Protein AF-A0A9E0CNK7-F1 (afdb_monomer)

Secondary structure (DSSP, 8-state):
-B-TTGGG-SSEEEEEEETTS-EEEEEEEPTT--B-----TTSPSEEEEEEEEETTEEEEEEEEEE-

pLDDT: mean 81.68, std 12.31, range [54.5, 94.06]

Radius of gyration: 11.99 Å; Cα contacts (8 Å, |Δi|>4): 127; chains: 1; bounding box: 29×19×30 Å

Structure (mmCIF, N/CA/C/O backbone):
data_AF-A0A9E0CNK7-F1
#
_entry.id   AF-A0A9E0CNK7-F1
#
loop_
_atom_site.group_PDB
_atom_site.id
_atom_site.type_symbol
_atom_site.label_atom_id
_atom_site.label_alt_id
_atom_site.label_comp_id
_atom_site.label_asym_id
_atom_site.label_entity_id
_atom_site.label_seq_id
_atom_site.pdbx_PDB_ins_code
_atom_site.Cartn_x
_atom_site.Cartn_y
_atom_site.Cartn_z
_atom_site.occupancy
_atom_site.B_iso_or_equiv
_atom_site.auth_seq_id
_atom_site.auth_comp_id
_atom_site.auth_asym_id
_atom_site.auth_atom_id
_atom_site.pdbx_PDB_model_num
ATOM 1 N N . ILE A 1 1 ? -5.783 -8.763 -1.325 1.00 58.22 1 ILE A N 1
ATOM 2 C CA . ILE A 1 1 ? -5.135 -8.787 0.011 1.00 58.22 1 ILE A CA 1
ATOM 3 C C . ILE A 1 1 ? -6.237 -9.068 1.011 1.00 58.22 1 ILE A C 1
ATOM 5 O O . ILE A 1 1 ? -7.073 -8.200 1.219 1.00 58.22 1 ILE A O 1
ATOM 9 N N . GLU A 1 2 ? -6.253 -10.258 1.599 1.00 56.09 2 GLU A N 1
ATOM 10 C CA . GLU A 1 2 ? -7.307 -10.637 2.541 1.00 56.09 2 GLU A CA 1
ATOM 11 C C . GLU A 1 2 ? -7.087 -9.978 3.908 1.00 56.09 2 GLU A C 1
ATOM 13 O O . GLU A 1 2 ? -5.984 -9.972 4.458 1.00 56.09 2 GLU A O 1
ATOM 18 N N . PHE A 1 3 ? -8.150 -9.393 4.453 1.00 59.56 3 PHE A N 1
ATOM 19 C CA . PHE A 1 3 ? -8.154 -8.686 5.725 1.00 59.56 3 PHE A CA 1
ATOM 20 C C . PHE A 1 3 ? -9.014 -9.422 6.758 1.00 59.56 3 PHE A C 1
ATOM 22 O O . PHE A 1 3 ? -10.059 -8.927 7.192 1.00 59.56 3 PHE A O 1
ATOM 29 N N . GLU A 1 4 ? -8.559 -10.599 7.183 1.00 55.00 4 GLU A N 1
ATOM 30 C CA . GLU A 1 4 ? -9.302 -11.483 8.095 1.00 55.00 4 GLU A CA 1
ATOM 31 C C . GLU A 1 4 ? -9.577 -10.867 9.488 1.00 55.00 4 GLU A C 1
ATOM 33 O O . GLU A 1 4 ? -10.505 -11.284 10.173 1.00 55.00 4 GLU A O 1
ATOM 38 N N . ASN A 1 5 ? -8.851 -9.810 9.889 1.00 54.50 5 ASN A N 1
ATOM 39 C CA . ASN A 1 5 ? -8.956 -9.177 11.217 1.00 54.50 5 ASN A CA 1
ATOM 40 C C . ASN A 1 5 ? -9.606 -7.775 11.240 1.00 54.50 5 ASN A C 1
ATOM 42 O O . ASN A 1 5 ? -9.561 -7.084 12.260 1.00 54.50 5 ASN A O 1
ATOM 46 N N . THR A 1 6 ? -10.233 -7.316 10.151 1.00 55.47 6 THR A N 1
ATOM 47 C CA . THR A 1 6 ? -10.824 -5.956 10.075 1.00 55.47 6 THR A CA 1
ATOM 48 C C . THR A 1 6 ? -11.942 -5.673 11.079 1.00 55.47 6 THR A C 1
ATOM 50 O O . THR A 1 6 ? -12.272 -4.508 11.296 1.00 55.47 6 THR A O 1
ATOM 53 N N . GLN A 1 7 ? -12.516 -6.691 11.726 1.00 56.09 7 GLN A N 1
ATOM 54 C CA . GLN A 1 7 ? -13.563 -6.510 12.739 1.00 56.09 7 GLN A CA 1
ATOM 55 C C . GLN A 1 7 ? -13.048 -5.891 14.050 1.00 56.09 7 GLN A C 1
ATOM 57 O O . GLN A 1 7 ? -13.820 -5.254 14.762 1.00 56.09 7 GLN A O 1
ATOM 62 N N . HIS A 1 8 ? -11.751 -6.023 14.356 1.00 56.19 8 HIS A N 1
ATOM 63 C CA . HIS A 1 8 ? -11.151 -5.495 15.591 1.00 56.19 8 HIS A CA 1
ATOM 64 C C . HIS A 1 8 ? -10.459 -4.136 15.415 1.00 56.19 8 HIS A C 1
ATOM 66 O O . HIS A 1 8 ? -10.006 -3.541 16.393 1.00 56.19 8 HIS A O 1
ATOM 72 N N . HIS A 1 9 ? -10.380 -3.628 14.183 1.00 60.12 9 HIS A N 1
ATOM 73 C CA . HIS A 1 9 ? -9.594 -2.446 13.848 1.00 60.12 9 HIS A CA 1
ATOM 74 C C . HIS A 1 9 ? -10.462 -1.340 13.235 1.00 60.12 9 HIS A C 1
ATOM 76 O O . HIS A 1 9 ? -11.106 -1.503 12.201 1.00 60.12 9 HIS A O 1
ATOM 82 N N . SER A 1 10 ? -10.452 -0.171 13.872 1.00 65.88 10 SER A N 1
ATOM 83 C CA . SER A 1 10 ? -11.036 1.069 13.357 1.00 65.88 10 SER A CA 1
ATOM 84 C C . SER A 1 10 ? -9.999 1.872 12.565 1.00 65.88 10 SER A C 1
ATOM 86 O O . SER A 1 10 ? -8.793 1.736 12.786 1.00 65.88 10 SER A O 1
ATOM 88 N N . ASN A 1 11 ? -10.467 2.741 11.660 1.00 73.56 11 ASN A N 1
ATOM 89 C CA . ASN A 1 11 ? -9.623 3.666 10.888 1.00 73.56 11 ASN A CA 1
ATOM 90 C C . ASN A 1 11 ? -8.439 2.982 10.195 1.00 73.56 11 ASN A C 1
ATOM 92 O O . ASN A 1 11 ? -7.286 3.378 10.375 1.00 73.56 11 ASN A O 1
ATOM 96 N N . ILE A 1 12 ? -8.737 1.934 9.431 1.00 85.06 12 ILE A N 1
ATOM 97 C CA . ILE A 1 12 ? -7.715 1.202 8.701 1.00 85.06 12 ILE A CA 1
ATOM 98 C C . ILE A 1 12 ? -7.338 1.993 7.446 1.00 85.06 12 ILE A C 1
ATOM 100 O O . ILE A 1 12 ? -8.200 2.466 6.700 1.00 85.06 12 ILE A O 1
ATOM 104 N N . GLU A 1 13 ? -6.043 2.136 7.204 1.00 89.00 13 GLU A N 1
ATOM 105 C CA . GLU A 1 13 ? -5.501 2.751 6.000 1.00 89.00 13 GLU A CA 1
ATOM 106 C C . GLU A 1 13 ? -4.467 1.834 5.378 1.00 89.00 13 GLU A C 1
ATOM 108 O O . GLU A 1 13 ? -3.576 1.337 6.056 1.00 89.00 13 GLU A O 1
ATOM 113 N N . LEU A 1 14 ? -4.553 1.654 4.074 1.00 89.56 14 LEU A N 1
ATOM 114 C CA . LEU A 1 14 ? -3.554 0.957 3.296 1.00 89.56 14 LEU A CA 1
ATOM 115 C C . LEU A 1 14 ? -2.747 1.992 2.520 1.00 89.56 14 LEU A C 1
ATOM 117 O O . LEU A 1 14 ? -3.308 2.827 1.806 1.00 89.56 14 LEU A O 1
ATOM 121 N N . ARG A 1 15 ? -1.433 1.964 2.712 1.00 92.44 15 ARG A N 1
ATOM 122 C CA . ARG A 1 15 ? -0.470 2.859 2.071 1.00 92.44 15 ARG A CA 1
ATOM 123 C C . ARG A 1 15 ? 0.532 2.023 1.300 1.00 92.44 15 ARG A C 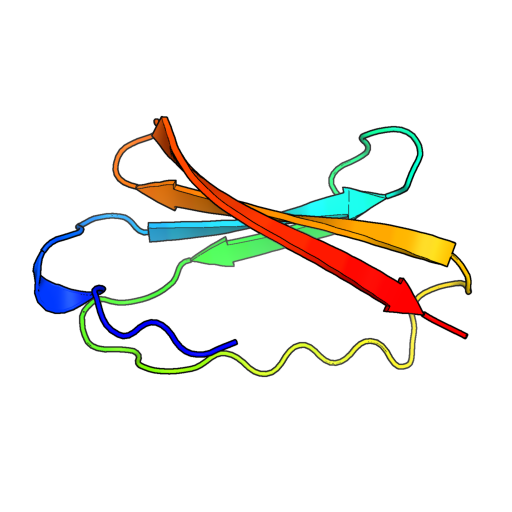1
ATOM 125 O O . ARG A 1 15 ? 0.960 0.982 1.792 1.00 92.44 15 ARG A O 1
ATOM 132 N N . LEU A 1 16 ? 0.880 2.456 0.098 1.00 92.31 16 LEU A N 1
ATOM 133 C CA . LEU A 1 16 ? 1.868 1.787 -0.737 1.00 92.31 16 LEU A CA 1
ATOM 134 C C . LEU A 1 16 ? 3.026 2.725 -0.967 1.00 92.31 16 LEU A C 1
ATOM 136 O O . LEU A 1 16 ? 2.830 3.897 -1.286 1.00 92.31 16 LEU A O 1
ATOM 140 N N . TYR A 1 17 ? 4.215 2.171 -0.821 1.00 94.06 17 TYR A N 1
ATOM 141 C CA . TYR A 1 17 ? 5.476 2.855 -0.985 1.00 94.06 17 TYR A CA 1
ATOM 142 C C . TYR A 1 17 ? 6.259 2.186 -2.107 1.00 94.06 17 TYR A C 1
ATOM 144 O O . TYR A 1 17 ? 6.248 0.959 -2.216 1.00 94.06 17 TYR A O 1
ATOM 152 N N . ASP A 1 18 ? 6.928 2.976 -2.937 1.00 93.00 18 ASP A N 1
ATOM 153 C CA . ASP A 1 18 ? 7.924 2.441 -3.865 1.00 93.00 18 ASP A CA 1
ATOM 154 C C . ASP A 1 18 ? 9.211 2.024 -3.125 1.00 93.00 18 ASP A C 1
ATOM 156 O O . ASP A 1 18 ? 9.355 2.208 -1.911 1.00 93.00 18 ASP A O 1
ATOM 160 N N . ALA A 1 19 ? 10.173 1.467 -3.862 1.00 90.50 19 ALA A N 1
ATOM 161 C CA . ALA A 1 19 ? 11.458 1.028 -3.317 1.00 90.50 19 ALA A CA 1
ATOM 162 C C . ALA A 1 19 ? 12.284 2.151 -2.652 1.00 90.50 19 ALA A C 1
ATOM 164 O O . ALA A 1 19 ? 13.192 1.857 -1.875 1.00 90.50 19 ALA A O 1
ATOM 165 N N . PHE A 1 20 ? 11.975 3.422 -2.929 1.00 92.44 20 PHE A N 1
ATOM 166 C CA . PHE A 1 20 ? 12.629 4.587 -2.331 1.00 92.44 20 PHE A CA 1
ATOM 167 C C . PHE A 1 20 ? 11.878 5.117 -1.102 1.00 92.44 20 PHE A C 1
ATOM 169 O O . PHE A 1 20 ? 12.300 6.103 -0.498 1.00 92.44 20 PHE A O 1
ATOM 176 N N . GLY A 1 21 ? 10.773 4.473 -0.713 1.00 91.25 21 GLY A N 1
ATOM 177 C CA . GLY A 1 21 ? 9.946 4.880 0.419 1.00 91.25 21 GLY A CA 1
ATOM 178 C C . GLY A 1 21 ? 8.982 6.023 0.099 1.00 91.25 21 GLY A C 1
ATOM 179 O O . GLY A 1 21 ? 8.411 6.608 1.020 1.00 91.25 21 GLY A O 1
ATOM 180 N N . LYS A 1 22 ? 8.773 6.362 -1.179 1.00 92.94 22 LYS A N 1
ATOM 181 C CA . LYS A 1 22 ? 7.789 7.374 -1.577 1.00 92.94 22 LYS A CA 1
ATOM 182 C C . LYS A 1 22 ? 6.395 6.759 -1.585 1.00 92.94 22 LYS A C 1
ATOM 184 O O . LYS A 1 22 ? 6.176 5.738 -2.228 1.00 92.94 22 LYS A O 1
ATOM 189 N N . GLU A 1 23 ? 5.440 7.405 -0.916 1.00 93.69 23 GLU A N 1
ATOM 190 C CA . GLU A 1 23 ? 4.032 6.995 -0.963 1.00 93.69 23 GLU A CA 1
ATOM 191 C C . GLU A 1 23 ? 3.476 7.186 -2.384 1.00 93.69 23 GLU A C 1
ATOM 193 O O . GLU A 1 23 ? 3.452 8.301 -2.908 1.00 93.69 23 GLU A O 1
ATOM 198 N N . VAL A 1 24 ? 3.047 6.093 -3.013 1.00 91.88 24 VAL A N 1
ATOM 199 C CA . VAL A 1 24 ? 2.471 6.081 -4.368 1.00 91.88 24 VAL A CA 1
ATOM 200 C C . VAL A 1 24 ? 0.955 5.918 -4.354 1.00 91.88 24 VAL A C 1
ATOM 202 O O . VAL A 1 24 ? 0.284 6.293 -5.313 1.00 91.88 24 VAL A O 1
ATOM 205 N N . HIS A 1 25 ? 0.398 5.374 -3.271 1.00 90.25 25 HIS A N 1
ATOM 206 C CA . HIS A 1 25 ? -1.040 5.194 -3.130 1.00 90.25 25 HIS A CA 1
ATOM 207 C C . HIS A 1 25 ? -1.454 5.148 -1.658 1.00 90.25 25 HIS A C 1
ATOM 209 O O . HIS A 1 25 ? -0.762 4.559 -0.829 1.00 90.25 25 HIS A O 1
ATOM 215 N N . ARG A 1 26 ? -2.621 5.719 -1.344 1.00 91.38 26 ARG A N 1
ATOM 216 C CA . ARG A 1 26 ? -3.249 5.647 -0.022 1.00 91.38 26 ARG A CA 1
ATOM 217 C C . ARG A 1 26 ? -4.742 5.434 -0.172 1.00 91.38 26 ARG A C 1
ATOM 219 O O . ARG A 1 26 ? -5.410 6.160 -0.906 1.00 91.38 26 ARG A O 1
ATOM 226 N N . ARG A 1 27 ? -5.276 4.469 0.570 1.00 88.19 27 ARG A N 1
ATOM 227 C CA . ARG A 1 27 ? -6.699 4.141 0.559 1.00 88.19 27 ARG A CA 1
ATOM 228 C C . ARG A 1 27 ? -7.194 3.808 1.953 1.00 88.19 27 ARG A C 1
ATOM 230 O O . ARG A 1 27 ? -6.568 3.048 2.685 1.00 88.19 27 ARG A O 1
ATOM 237 N N . ARG A 1 28 ? -8.340 4.376 2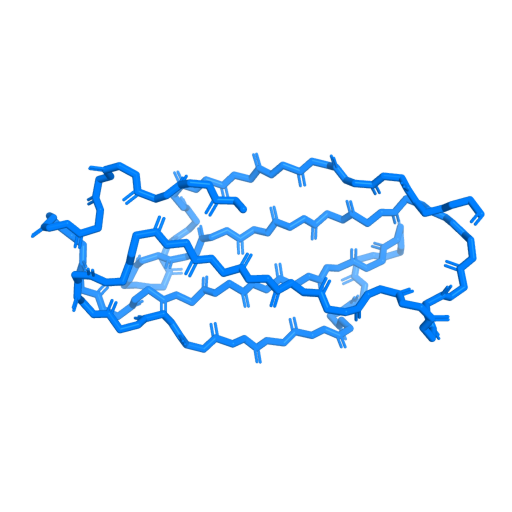.321 1.00 87.25 28 ARG A N 1
ATOM 238 C CA . ARG A 1 28 ? -9.035 4.015 3.557 1.00 87.25 28 ARG A CA 1
ATOM 239 C C . ARG A 1 28 ? -9.752 2.683 3.351 1.00 87.25 28 ARG A C 1
ATOM 241 O O . ARG A 1 28 ? -10.403 2.498 2.325 1.00 87.25 28 ARG A O 1
ATOM 248 N N . ILE A 1 29 ? -9.624 1.782 4.317 1.00 82.25 29 ILE A N 1
ATOM 249 C CA . ILE A 1 29 ? -10.344 0.508 4.358 1.00 82.25 29 ILE A CA 1
ATOM 250 C C . ILE A 1 29 ? -11.498 0.672 5.345 1.00 82.25 29 ILE A C 1
ATOM 252 O O . ILE A 1 29 ? -11.300 1.095 6.488 1.00 82.25 29 ILE A O 1
ATOM 256 N N . TYR A 1 30 ? -12.715 0.388 4.884 1.00 74.25 30 TYR A N 1
ATOM 257 C CA . TYR A 1 30 ? -13.908 0.467 5.721 1.00 74.25 30 TYR A CA 1
ATOM 258 C C . TYR A 1 30 ? -14.038 -0.780 6.600 1.00 74.25 30 TYR A C 1
ATOM 260 O O . TYR A 1 30 ? -13.636 -1.877 6.215 1.00 74.25 30 TYR A O 1
ATOM 268 N N . THR A 1 31 ? -14.607 -0.615 7.793 1.00 69.62 31 THR A N 1
ATOM 269 C CA . THR A 1 31 ? -14.854 -1.725 8.722 1.00 69.62 31 THR A CA 1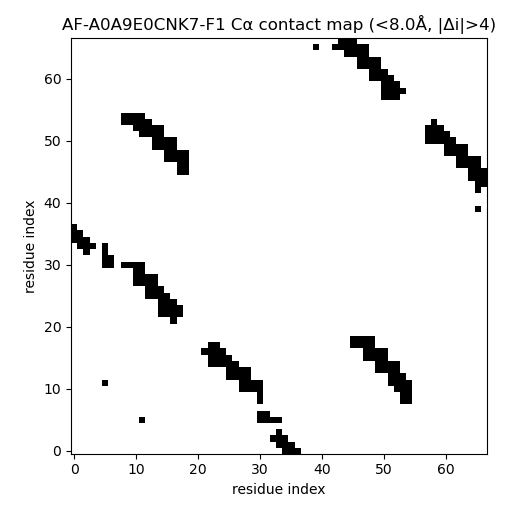
ATOM 270 C C . THR A 1 31 ? -15.710 -2.801 8.049 1.00 69.62 31 THR A C 1
ATOM 272 O O . THR A 1 31 ? -16.737 -2.489 7.451 1.00 69.62 31 THR A O 1
ATOM 275 N N . GLY A 1 32 ? -15.279 -4.062 8.137 1.00 66.31 32 GLY A N 1
ATOM 276 C CA . GLY A 1 32 ? -15.954 -5.202 7.507 1.00 66.31 32 GLY A CA 1
ATOM 277 C C . GLY A 1 32 ? -15.590 -5.445 6.037 1.00 66.31 32 GLY A C 1
ATOM 278 O O . GLY A 1 32 ? -16.035 -6.438 5.469 1.00 66.31 32 GLY A O 1
ATOM 279 N N . GLN A 1 33 ? -14.767 -4.592 5.416 1.00 71.19 33 GLN A N 1
ATOM 280 C CA . GLN A 1 33 ? -14.220 -4.859 4.087 1.00 71.19 33 GLN A CA 1
ATOM 281 C C . GLN A 1 33 ? -13.155 -5.964 4.176 1.00 71.19 33 GLN A C 1
ATOM 283 O O . GLN A 1 33 ? -12.128 -5.787 4.825 1.00 71.19 33 GLN A O 1
ATOM 288 N N . GLN A 1 34 ? -13.406 -7.098 3.519 1.00 66.19 34 GLN A N 1
ATOM 289 C CA . GLN A 1 34 ? -12.562 -8.296 3.625 1.00 66.19 34 GLN A CA 1
ATOM 290 C C . GLN A 1 34 ? -11.417 -8.346 2.614 1.00 66.19 34 GLN A C 1
ATOM 292 O O . GLN A 1 34 ? -10.425 -9.018 2.865 1.00 66.19 34 GLN A O 1
ATOM 297 N N . ASP A 1 35 ? -11.525 -7.629 1.497 1.00 68.19 35 ASP A N 1
ATOM 298 C CA . ASP A 1 35 ? -10.484 -7.601 0.472 1.00 68.19 35 ASP A CA 1
ATOM 299 C C . ASP A 1 35 ? -10.397 -6.219 -0.184 1.00 68.19 35 ASP A C 1
ATOM 301 O O . ASP A 1 35 ? -11.324 -5.399 -0.148 1.00 68.19 35 ASP A O 1
ATOM 305 N N . ILE A 1 36 ? -9.247 -5.950 -0.786 1.00 74.81 36 ILE A N 1
ATOM 306 C CA . ILE A 1 36 ? -9.020 -4.832 -1.678 1.00 74.81 36 ILE A CA 1
ATOM 307 C C . ILE A 1 36 ? -8.258 -5.317 -2.906 1.00 74.81 36 ILE A C 1
ATOM 309 O O . ILE A 1 36 ? -7.179 -5.909 -2.816 1.00 74.81 36 ILE A O 1
ATOM 313 N N . SER A 1 37 ? -8.814 -5.003 -4.070 1.00 77.12 37 SER A N 1
ATOM 314 C CA . SER A 1 37 ? -8.108 -5.116 -5.338 1.00 77.12 37 SER A CA 1
ATOM 315 C C . SER A 1 37 ? -7.432 -3.782 -5.637 1.00 77.12 37 SER A C 1
ATOM 317 O O . SER A 1 37 ? -8.067 -2.720 -5.599 1.00 77.12 37 SER A O 1
ATOM 319 N N . LEU A 1 38 ? -6.133 -3.844 -5.904 1.00 76.62 38 LEU A N 1
ATOM 320 C CA . LEU A 1 38 ? -5.347 -2.735 -6.422 1.00 76.62 38 LEU A CA 1
ATOM 321 C C . LEU A 1 38 ? -5.054 -3.011 -7.890 1.00 76.62 38 LEU A C 1
ATOM 323 O O . LEU A 1 38 ? -4.508 -4.060 -8.220 1.00 76.62 38 LEU A O 1
ATOM 327 N N . ASP A 1 39 ? -5.425 -2.067 -8.749 1.00 80.19 39 ASP A N 1
ATOM 328 C CA . ASP A 1 39 ? -4.981 -2.077 -10.136 1.00 80.19 39 ASP A CA 1
ATOM 329 C C . ASP A 1 39 ? -3.535 -1.567 -10.190 1.00 80.19 39 ASP A C 1
ATOM 331 O O . ASP A 1 39 ? -3.262 -0.395 -9.914 1.00 80.19 39 ASP A O 1
ATOM 335 N N . VAL A 1 40 ? -2.618 -2.482 -10.500 1.00 79.38 40 VAL A N 1
ATOM 336 C CA . VAL A 1 40 ? -1.178 -2.223 -10.631 1.00 79.38 40 VAL A CA 1
ATOM 337 C C . VAL A 1 40 ? -0.746 -2.048 -12.090 1.00 79.38 40 VAL A C 1
ATOM 339 O O . VAL A 1 40 ? 0.435 -1.852 -12.343 1.00 79.38 40 VAL A O 1
ATOM 342 N N . GLY A 1 41 ? -1.666 -2.073 -13.064 1.00 78.31 41 GLY A N 1
ATOM 343 C CA . GLY A 1 41 ? -1.318 -2.070 -14.493 1.00 78.31 41 GLY A CA 1
ATOM 344 C C . GLY A 1 41 ? -0.594 -0.808 -14.981 1.00 78.31 41 GLY A C 1
ATOM 345 O O . GLY A 1 41 ? 0.077 -0.834 -16.007 1.00 78.31 41 GLY A O 1
ATOM 346 N N . HIS A 1 42 ? -0.697 0.294 -14.237 1.00 83.19 42 HIS A N 1
ATOM 347 C CA . HIS A 1 42 ? -0.017 1.557 -14.545 1.00 83.19 42 HIS A CA 1
ATOM 348 C C . HIS A 1 42 ? 1.276 1.761 -13.742 1.00 83.19 42 HIS A C 1
ATOM 350 O O . HIS A 1 42 ? 1.883 2.831 -13.813 1.00 83.19 42 HIS A O 1
ATOM 356 N N . TRP A 1 43 ? 1.661 0.793 -12.910 1.00 86.75 43 TRP A N 1
ATOM 357 C CA . TRP A 1 43 ? 2.804 0.935 -12.020 1.00 86.75 43 TRP 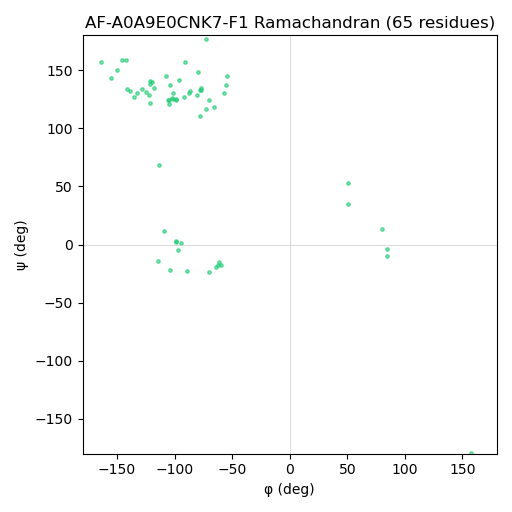A CA 1
ATOM 358 C C . TRP A 1 43 ? 4.074 0.525 -12.760 1.00 86.75 43 TRP A C 1
ATOM 360 O O . TRP A 1 43 ? 4.085 -0.526 -13.397 1.00 86.75 43 TRP A O 1
ATOM 370 N N . PRO A 1 44 ? 5.147 1.334 -12.701 1.00 89.00 44 PRO A N 1
ATOM 371 C CA . PRO A 1 44 ? 6.438 0.905 -13.209 1.00 89.00 44 PRO A CA 1
ATOM 372 C C . PRO A 1 44 ? 6.867 -0.429 -12.576 1.00 89.00 44 PRO A C 1
ATOM 374 O O . PRO A 1 44 ? 6.614 -0.637 -11.387 1.00 89.00 44 PRO A O 1
ATOM 377 N N . PRO A 1 45 ? 7.558 -1.304 -13.322 1.00 91.88 45 PRO A N 1
ATOM 378 C CA . PRO A 1 45 ? 8.134 -2.511 -12.749 1.00 91.88 45 PRO A CA 1
ATOM 379 C C . PRO A 1 45 ? 9.047 -2.181 -11.566 1.00 91.88 45 PRO A C 1
ATOM 381 O O . PRO A 1 45 ? 9.838 -1.231 -11.615 1.00 91.88 45 PRO A O 1
ATOM 384 N N . GLY A 1 46 ? 8.944 -2.959 -10.492 1.00 92.62 46 GLY A N 1
ATOM 385 C CA . GLY A 1 46 ? 9.715 -2.722 -9.280 1.00 92.62 46 GLY A CA 1
ATOM 386 C C . GLY A 1 46 ? 9.122 -3.326 -8.013 1.00 92.62 46 GLY A C 1
ATOM 387 O O . GLY A 1 46 ? 8.077 -3.976 -8.010 1.00 92.62 46 GLY A O 1
ATOM 388 N N . LEU A 1 47 ? 9.832 -3.101 -6.906 1.00 92.62 47 LEU A N 1
ATOM 389 C CA . LEU A 1 47 ? 9.403 -3.506 -5.572 1.00 92.62 47 LEU A CA 1
ATOM 390 C C . LEU A 1 47 ? 8.538 -2.415 -4.939 1.00 92.62 47 LEU A C 1
ATOM 392 O O . LEU A 1 47 ? 8.955 -1.261 -4.834 1.00 92.62 47 LEU A O 1
ATOM 396 N N . TYR A 1 48 ? 7.388 -2.829 -4.423 1.00 93.38 48 TYR A N 1
ATOM 397 C CA . TYR A 1 48 ? 6.472 -1.997 -3.662 1.00 93.38 48 TYR A CA 1
ATOM 398 C C . TYR A 1 48 ? 6.243 -2.588 -2.275 1.00 93.38 48 TYR A C 1
ATOM 400 O O . TYR A 1 48 ? 6.113 -3.803 -2.097 1.00 93.38 48 TYR A O 1
ATOM 408 N N . LEU A 1 49 ? 6.176 -1.713 -1.279 1.00 93.19 49 LEU A N 1
ATOM 409 C CA . LEU A 1 49 ? 5.824 -2.064 0.087 1.00 93.19 49 LEU A CA 1
ATOM 410 C C . LEU A 1 49 ? 4.398 -1.605 0.366 1.00 93.19 49 LEU A C 1
ATOM 412 O O . LEU A 1 49 ? 4.098 -0.417 0.297 1.00 93.19 49 LEU A O 1
ATOM 416 N N . VAL A 1 50 ? 3.530 -2.541 0.723 1.00 92.19 50 VAL A N 1
ATOM 417 C CA . VAL A 1 50 ? 2.168 -2.261 1.170 1.00 92.19 50 VAL A CA 1
ATOM 418 C C . VAL A 1 50 ? 2.162 -2.303 2.685 1.00 92.19 50 VAL A C 1
ATOM 420 O O . VAL A 1 50 ? 2.546 -3.310 3.273 1.00 92.19 50 VAL A O 1
ATOM 423 N N . VAL A 1 51 ? 1.719 -1.228 3.325 1.00 91.81 51 VAL A N 1
ATOM 424 C CA . VAL A 1 51 ? 1.627 -1.120 4.781 1.00 91.81 51 VAL A CA 1
ATOM 425 C C . VAL A 1 51 ? 0.189 -0.815 5.164 1.00 91.81 51 VAL A C 1
ATOM 427 O O . VAL A 1 51 ? -0.433 0.116 4.650 1.00 91.81 51 VAL A O 1
ATOM 430 N N . VAL A 1 52 ? -0.336 -1.608 6.087 1.00 89.25 52 VAL A N 1
ATOM 431 C CA . VAL A 1 52 ? -1.651 -1.426 6.689 1.00 89.25 52 VAL A CA 1
ATOM 432 C C . VAL A 1 52 ? -1.464 -0.734 8.028 1.00 89.25 52 VAL A C 1
ATOM 434 O O . VAL A 1 52 ? -0.736 -1.215 8.897 1.00 89.25 52 VAL A O 1
ATOM 437 N N . TYR A 1 53 ? -2.145 0.387 8.202 1.00 89.25 53 TYR A N 1
ATOM 438 C CA . TYR A 1 53 ? -2.218 1.148 9.436 1.00 89.25 53 TYR A CA 1
ATOM 439 C C . TYR A 1 53 ? -3.594 0.976 10.069 1.00 89.25 53 TYR A C 1
ATOM 441 O O . TYR A 1 53 ? -4.594 0.934 9.362 1.00 89.25 53 TYR A O 1
ATOM 449 N N . SER A 1 54 ? -3.658 0.941 11.396 1.00 86.25 54 SER A N 1
ATOM 450 C CA . SER A 1 54 ? -4.890 1.073 12.176 1.00 86.25 54 SER A CA 1
ATOM 451 C C . SER A 1 54 ? -4.649 2.084 13.289 1.00 86.25 54 SER A C 1
ATOM 453 O O . SER A 1 54 ? -3.642 2.010 13.991 1.00 86.25 54 SER A O 1
ATOM 455 N N . ASN A 1 55 ? -5.548 3.063 13.427 1.00 85.56 55 ASN A N 1
ATOM 456 C CA . ASN A 1 55 ? -5.430 4.145 14.416 1.00 85.56 55 ASN A CA 1
ATOM 457 C C . ASN A 1 55 ? -4.053 4.854 14.401 1.00 85.56 55 ASN A C 1
ATOM 459 O O . ASN A 1 55 ? -3.541 5.266 15.437 1.00 85.56 55 ASN A O 1
ATOM 463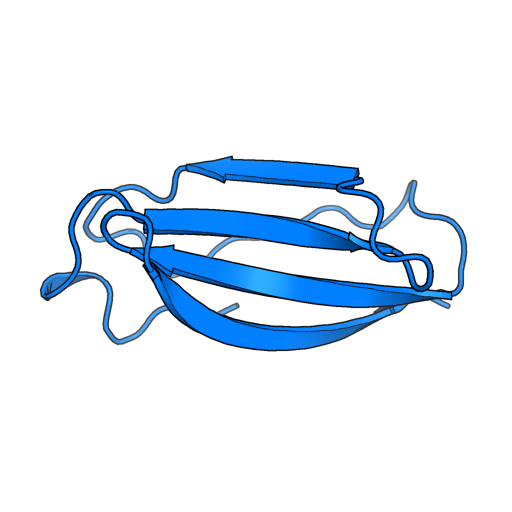 N N . GLY A 1 56 ? -3.444 4.987 13.217 1.00 81.69 56 GLY A N 1
ATOM 464 C CA . GLY A 1 56 ? -2.144 5.643 13.027 1.00 81.69 56 GLY A CA 1
ATOM 465 C C . GLY A 1 56 ? -0.913 4.757 13.260 1.00 81.69 56 GLY A C 1
ATOM 466 O O . GLY A 1 56 ? 0.182 5.163 12.881 1.00 81.69 56 GLY A O 1
ATOM 467 N N . GLY A 1 57 ? -1.072 3.547 13.806 1.00 87.25 57 GLY A N 1
ATOM 468 C CA . GLY A 1 57 ? 0.009 2.569 13.966 1.00 87.25 57 GLY A CA 1
ATOM 469 C C . GLY A 1 57 ? 0.044 1.555 12.825 1.00 87.25 57 GLY A C 1
ATOM 470 O O . GLY A 1 57 ?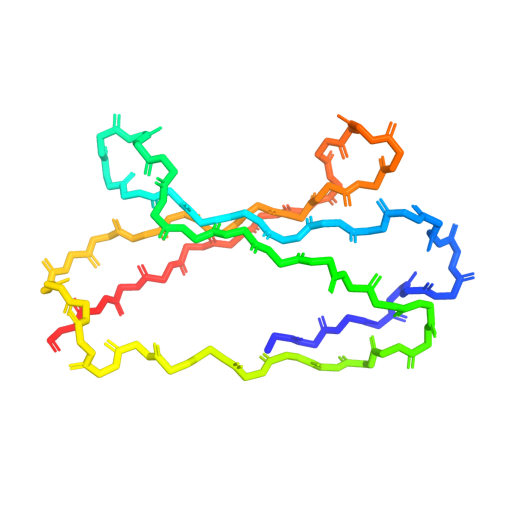 -1.008 1.129 12.355 1.00 87.25 57 GLY A O 1
ATOM 471 N N . ALA A 1 58 ? 1.236 1.157 12.373 1.00 89.25 58 ALA A N 1
ATOM 472 C CA . ALA A 1 58 ? 1.381 0.080 11.394 1.00 89.25 58 ALA A CA 1
ATOM 473 C C . ALA A 1 58 ? 1.032 -1.267 12.050 1.00 89.25 58 ALA A C 1
ATOM 475 O O . ALA A 1 58 ? 1.616 -1.630 13.068 1.00 89.25 58 ALA A O 1
ATOM 476 N N . VAL A 1 59 ? 0.079 -1.994 11.469 1.00 87.94 59 VAL A N 1
ATOM 477 C CA . VAL A 1 59 ? -0.425 -3.284 11.978 1.00 87.94 59 VAL A CA 1
ATOM 478 C C . VAL A 1 59 ? -0.114 -4.457 11.054 1.00 87.94 59 VAL A C 1
ATOM 480 O O . VAL A 1 59 ? -0.210 -5.607 11.468 1.00 87.94 59 VAL A O 1
ATOM 483 N N . GLY A 1 60 ? 0.287 -4.189 9.812 1.00 85.56 60 GLY A N 1
ATOM 484 C CA . GLY A 1 60 ? 0.669 -5.223 8.861 1.00 85.56 60 GLY A CA 1
ATOM 485 C C . GLY A 1 60 ? 1.434 -4.647 7.683 1.00 85.56 60 GLY A C 1
ATOM 486 O O . GLY A 1 60 ? 1.317 -3.462 7.372 1.00 85.56 60 GLY A O 1
ATOM 487 N N . GLN A 1 61 ? 2.227 -5.485 7.025 1.00 90.75 61 GLN A N 1
ATOM 488 C CA . GLN A 1 61 ? 2.913 -5.114 5.795 1.00 90.75 61 GLN A CA 1
ATOM 489 C C . GLN A 1 61 ? 3.113 -6.326 4.889 1.00 90.75 61 GLN A C 1
ATOM 491 O O . GLN A 1 61 ? 3.295 -7.442 5.375 1.00 90.75 61 GLN A O 1
ATOM 496 N N . CYS A 1 62 ? 3.133 -6.100 3.580 1.00 88.38 62 CYS A N 1
ATOM 497 C CA . CYS A 1 62 ? 3.559 -7.088 2.597 1.00 88.38 62 CYS A CA 1
ATOM 498 C C . CYS A 1 62 ? 4.352 -6.428 1.465 1.00 88.38 62 CYS A C 1
ATOM 500 O O . CYS A 1 62 ? 4.282 -5.218 1.246 1.00 88.38 62 CYS A O 1
ATOM 502 N N . LYS A 1 63 ? 5.150 -7.233 0.765 1.00 91.06 63 LYS A N 1
ATOM 503 C CA . LYS A 1 63 ? 5.932 -6.802 -0.396 1.00 91.06 63 LYS A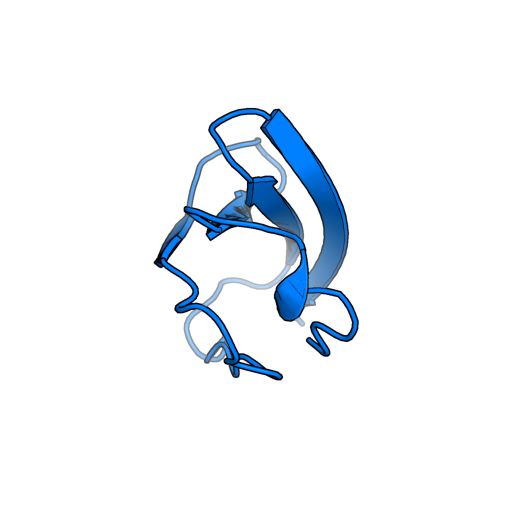 CA 1
ATOM 504 C C . LYS A 1 63 ? 5.263 -7.313 -1.660 1.00 91.06 63 LYS A C 1
ATOM 506 O O . LYS A 1 63 ? 4.853 -8.470 -1.703 1.00 91.06 63 LYS A O 1
ATOM 511 N N . VAL A 1 64 ? 5.196 -6.462 -2.672 1.00 88.94 64 VAL A N 1
ATOM 512 C CA . VAL A 1 64 ? 4.666 -6.792 -3.993 1.00 88.94 64 VAL A CA 1
ATOM 513 C C . VAL A 1 64 ? 5.735 -6.451 -5.017 1.00 88.94 64 VAL A C 1
ATOM 515 O O . VAL A 1 64 ? 6.323 -5.373 -4.965 1.00 88.94 64 VAL A O 1
ATOM 518 N N . VAL A 1 65 ? 6.004 -7.383 -5.921 1.00 90.25 65 VAL A N 1
ATOM 519 C CA . VAL A 1 65 ? 6.860 -7.148 -7.083 1.00 90.25 65 VAL A CA 1
ATOM 520 C C . VAL A 1 65 ? 5.939 -6.974 -8.281 1.00 90.25 65 VAL A C 1
ATOM 522 O O . VAL A 1 65 ? 5.066 -7.810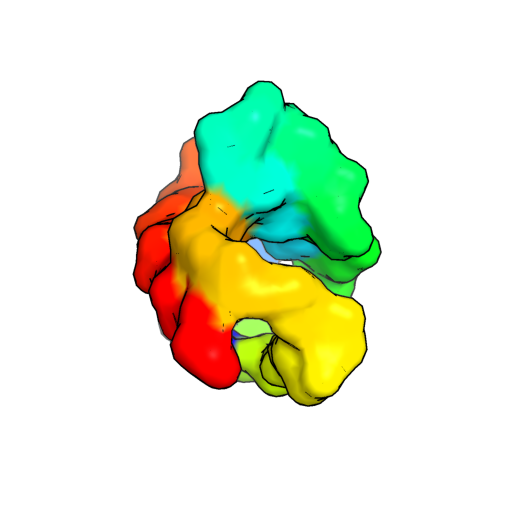 -8.504 1.00 90.25 65 VAL A O 1
ATOM 525 N N . VAL A 1 66 ? 6.101 -5.864 -8.994 1.00 89.94 66 VAL A N 1
ATOM 526 C CA . VAL A 1 66 ? 5.452 -5.605 -10.282 1.00 89.94 66 VAL A CA 1
ATOM 527 C C . VAL A 1 66 ? 6.489 -5.874 -11.368 1.00 89.94 66 VAL A C 1
ATOM 529 O O . VAL A 1 66 ? 7.614 -5.380 -11.261 1.00 89.94 66 VAL A O 1
ATOM 532 N N . GLU A 1 67 ? 6.117 -6.666 -12.370 1.00 84.50 67 GLU A N 1
ATOM 533 C CA . GLU A 1 67 ? 6.956 -7.056 -13.514 1.00 84.50 67 GLU A CA 1
ATOM 534 C C . GLU A 1 67 ? 6.439 -6.446 -14.818 1.00 84.50 67 GLU A C 1
ATOM 536 O O . GLU A 1 67 ? 5.199 -6.350 -14.974 1.00 84.50 67 GLU A O 1
#

Foldseek 3Di:
DFDPPLQPFDFKKKWKAFPVRDTPDIDTDDRPRGDDDDDCVPPPFGKMKIFIDGPRHTDDIDIDGDD

Nearest PDB str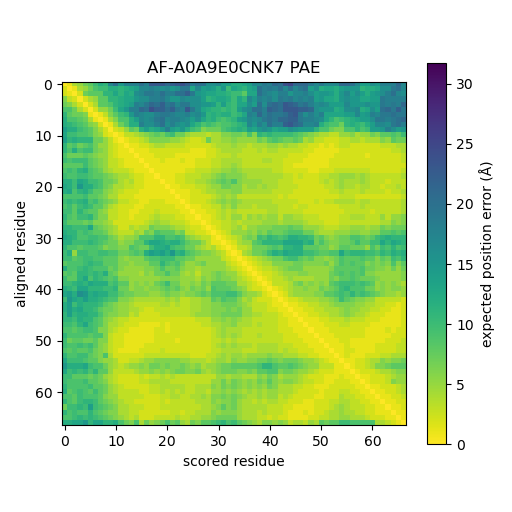uctures (foldseek):
  3pvm-assembly2_D  TM=6.558E-01  e=3.070E+00  Naja kaouthia
  3hs0-assembly1_F  TM=6.335E-01  e=2.898E+00  Naja kaouthia
  3hs0-assembly2_A  TM=5.730E-01  e=2.175E+00  Naja kaouthia
  8ayh-assembly1_B  TM=5.709E-01  e=4.090E+00  Naja kaouthia
  3hrz-assembly1_A  TM=5.593E-01  e=6.856E+00  Naja kaouthia

Sequence (67 aa):
IEFENTQHHSNIELRLYDAFGKEVHRRRIYTGQQDISLDVGHWPPGLYLVVVYSNGGAVGQCKVVVE

Solvent-accessible surface area (backbone atoms only — not comparable to full-atom values): 4066 Å² total; per-residue (Å²): 93,81,37,92,62,31,84,82,44,60,71,28,34,41,37,30,22,42,81,85,67,48,79,78,46,76,45,78,50,58,76,72,52,48,64,58,90,77,90,60,90,85,56,75,66,43,54,32,42,39,37,34,27,37,77,88,41,80,76,46,72,51,78,47,77,45,124

Mean predicted aligned error: 6.15 Å